Protein AF-A0A1W1HHY9-F1 (afdb_monomer)

Radius of gyration: 15.85 Å; Cα contacts (8 Å, |Δi|>4): 110; chains: 1; bounding box: 33×33×45 Å

pLDDT: mean 84.37, std 10.85, range [52.91, 95.06]

Secondary structure (DSSP, 8-state):
--HHHHHHHHHHHHHHHHHHHHT--HHHHHHHHHHHHHHHHHHHHHHHHHHHHHTT-HHHHHHHIIIIIHHHHHHHHHHHHHHHHHTTT--SHHHHHHHHHHHHHHHHHHHHHHHHHHHHTT-

Organism: NCBI:txid1246637

Solvent-accessible surface area (backbone atoms only — not comparable to full-atom values): 6493 Å² total; per-residue (Å²): 118,72,70,72,50,52,58,59,49,53,54,49,40,52,52,26,50,54,50,16,62,76,68,64,35,62,70,35,48,55,50,33,50,54,52,50,50,53,52,49,52,51,29,46,51,46,44,51,53,18,54,68,42,32,83,79,37,59,68,62,18,52,51,41,34,61,73,45,26,44,55,50,32,50,49,53,36,51,52,27,52,50,49,40,61,73,35,62,85,51,83,50,69,68,45,49,51,52,37,53,53,28,52,52,49,39,52,49,35,49,50,58,70,45,42,68,61,59,50,66,78,73,110

Mean predicted aligned error: 5.65 Å

Sequence (123 aa):
MLYSLALPLCLISIGLLVTGVIQEKHWRLYLLKLVWLILSIFAAYFAYEAWKGSIYSENWAMIGVIFIVWPISGFIFLSSALEIFLLRKKREYHARINKYLSLFFIIIVLLISFSPFLIEFIS

Structure (mmCIF, N/CA/C/O backbone):
data_AF-A0A1W1HHY9-F1
#
_entry.id   AF-A0A1W1HHY9-F1
#
loop_
_atom_site.group_PDB
_atom_site.id
_atom_site.type_symbol
_atom_site.label_atom_id
_atom_site.label_alt_id
_atom_site.label_comp_id
_atom_site.label_asym_id
_atom_site.label_entity_id
_atom_site.label_seq_id
_atom_site.pdbx_PDB_ins_code
_atom_site.Cartn_x
_atom_site.Cartn_y
_atom_site.Cartn_z
_atom_site.occupancy
_atom_site.B_iso_or_equiv
_atom_site.auth_seq_id
_atom_site.auth_comp_id
_atom_site.auth_asym_id
_atom_site.auth_atom_id
_atom_site.pdbx_PDB_model_num
ATOM 1 N N . MET A 1 1 ? 10.641 -13.887 -9.878 1.00 60.91 1 MET A N 1
ATOM 2 C CA . MET A 1 1 ? 10.383 -14.320 -8.482 1.00 60.91 1 MET A CA 1
ATOM 3 C C . MET A 1 1 ? 9.831 -13.217 -7.576 1.00 60.91 1 MET A C 1
ATOM 5 O O . MET A 1 1 ? 9.065 -13.534 -6.682 1.00 60.91 1 MET A O 1
ATOM 9 N N . LEU A 1 2 ? 10.150 -11.933 -7.773 1.00 65.50 2 LEU A N 1
ATOM 10 C CA . LEU A 1 2 ? 9.614 -10.871 -6.901 1.00 65.50 2 LEU A CA 1
ATOM 11 C C . LEU A 1 2 ? 8.096 -10.639 -7.078 1.00 65.50 2 LEU A C 1
ATOM 13 O O . LEU A 1 2 ? 7.387 -10.439 -6.099 1.00 65.50 2 LEU A O 1
ATOM 17 N N . TYR A 1 3 ? 7.564 -10.797 -8.295 1.00 66.88 3 TYR A N 1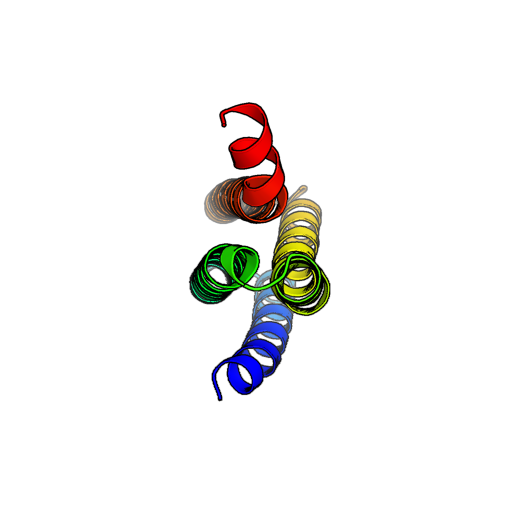
ATOM 18 C CA . TYR A 1 3 ? 6.120 -10.703 -8.573 1.00 66.88 3 TYR A CA 1
ATOM 19 C C . TYR A 1 3 ? 5.260 -11.715 -7.815 1.00 66.88 3 TYR A C 1
ATOM 21 O O . TYR A 1 3 ? 4.162 -11.385 -7.374 1.00 66.88 3 TYR A O 1
ATOM 29 N N . SER A 1 4 ? 5.765 -12.935 -7.610 1.00 78.88 4 SER A N 1
ATOM 30 C CA . SER A 1 4 ? 5.041 -13.964 -6.857 1.00 78.88 4 SER A CA 1
ATOM 31 C C . SER A 1 4 ? 4.907 -13.631 -5.370 1.00 78.88 4 SER A C 1
ATOM 33 O O . SER A 1 4 ? 4.090 -14.253 -4.703 1.00 78.88 4 SER A O 1
ATOM 35 N N . LEU A 1 5 ? 5.659 -12.649 -4.852 1.00 84.06 5 LEU A N 1
ATOM 36 C CA . LEU A 1 5 ? 5.507 -12.143 -3.484 1.00 84.06 5 LEU A CA 1
ATOM 37 C C . LEU A 1 5 ? 4.472 -11.013 -3.381 1.00 84.06 5 LEU A C 1
ATOM 39 O O . LEU A 1 5 ? 3.865 -10.849 -2.328 1.00 84.06 5 LEU A O 1
ATOM 43 N N . ALA A 1 6 ? 4.213 -10.263 -4.455 1.00 82.62 6 ALA A N 1
ATOM 44 C CA . ALA A 1 6 ? 3.258 -9.153 -4.419 1.00 82.62 6 ALA A CA 1
ATOM 45 C C . ALA A 1 6 ? 1.824 -9.637 -4.146 1.00 82.62 6 ALA A C 1
ATOM 47 O O . ALA A 1 6 ? 1.128 -9.077 -3.304 1.00 82.62 6 ALA A O 1
ATOM 48 N N . LEU A 1 7 ? 1.401 -10.725 -4.796 1.00 85.69 7 LEU A N 1
ATOM 49 C CA . LEU A 1 7 ? 0.061 -11.294 -4.631 1.00 85.69 7 LEU A CA 1
ATOM 50 C C . LEU A 1 7 ? -0.233 -11.768 -3.191 1.00 85.69 7 LEU A C 1
ATOM 52 O O . LEU A 1 7 ? -1.240 -11.328 -2.630 1.00 85.69 7 LEU A O 1
ATOM 56 N N . PRO A 1 8 ? 0.608 -12.598 -2.539 1.00 89.75 8 PRO A N 1
ATOM 57 C CA . PRO A 1 8 ? 0.375 -12.982 -1.149 1.00 89.75 8 PRO A CA 1
ATOM 58 C C . PRO A 1 8 ? 0.436 -11.782 -0.199 1.00 89.75 8 PRO A C 1
ATOM 60 O O . PRO A 1 8 ? -0.350 -11.734 0.744 1.00 89.75 8 PRO A O 1
ATOM 63 N N . LEU A 1 9 ? 1.287 -10.781 -0.457 1.00 90.00 9 LEU A N 1
ATOM 64 C CA . LEU A 1 9 ? 1.299 -9.545 0.333 1.00 90.00 9 LEU A CA 1
ATOM 65 C C . LEU A 1 9 ? -0.018 -8.768 0.197 1.00 90.00 9 LEU A C 1
ATOM 67 O O . LEU A 1 9 ? -0.565 -8.343 1.212 1.00 90.00 9 LEU A O 1
ATOM 71 N N . CYS A 1 10 ? -0.585 -8.655 -1.008 1.00 88.94 10 CYS A N 1
ATOM 72 C CA . CYS A 1 10 ? -1.906 -8.052 -1.209 1.00 88.94 10 CYS A CA 1
ATOM 73 C C . CYS A 1 10 ? -3.005 -8.815 -0.449 1.00 88.94 10 CYS A C 1
ATOM 75 O O . CYS A 1 10 ? -3.840 -8.200 0.215 1.00 88.94 10 CYS A O 1
ATOM 77 N N . LEU A 1 11 ? -2.989 -10.152 -0.478 1.00 91.62 11 LEU A N 1
ATOM 78 C CA . LEU A 1 11 ? -3.949 -10.969 0.274 1.00 91.62 11 LEU A CA 1
ATOM 79 C C . LEU A 1 11 ? -3.809 -10.771 1.792 1.00 91.62 11 LEU A C 1
ATOM 81 O O . LEU A 1 11 ? -4.811 -10.590 2.489 1.00 91.62 11 LEU A O 1
ATOM 85 N N . ILE A 1 12 ? -2.574 -10.736 2.303 1.00 93.50 12 ILE A N 1
ATOM 86 C CA . ILE A 1 12 ? -2.288 -10.444 3.714 1.00 93.50 12 ILE A CA 1
ATOM 87 C C . ILE A 1 12 ? -2.785 -9.041 4.079 1.00 93.50 12 ILE A C 1
ATOM 89 O O . ILE A 1 12 ? -3.412 -8.878 5.125 1.00 93.50 12 ILE A O 1
ATOM 93 N N . SER A 1 13 ? -2.577 -8.038 3.219 1.00 91.31 13 SER A N 1
ATOM 94 C CA . SER A 1 13 ? -3.084 -6.679 3.434 1.00 91.31 13 SER A CA 1
ATOM 95 C C . SER A 1 13 ? -4.603 -6.643 3.592 1.00 91.31 13 SER A C 1
ATOM 97 O O . SER A 1 13 ? -5.101 -5.994 4.510 1.00 91.31 13 SER A O 1
ATOM 99 N N . ILE A 1 14 ? -5.350 -7.367 2.751 1.00 91.81 14 ILE A N 1
ATOM 100 C CA . ILE A 1 14 ? -6.815 -7.450 2.873 1.00 91.81 14 ILE A CA 1
ATOM 101 C C . ILE A 1 14 ? -7.193 -8.068 4.222 1.00 91.81 14 ILE A C 1
ATOM 103 O O . ILE A 1 14 ? -8.012 -7.509 4.951 1.00 91.81 14 ILE A O 1
ATOM 107 N N . GLY A 1 15 ? -6.562 -9.187 4.592 1.00 89.62 15 GLY A N 1
ATOM 108 C CA . GLY A 1 15 ? -6.813 -9.851 5.871 1.00 89.62 15 GLY A CA 1
ATOM 109 C C . GLY A 1 15 ? -6.519 -8.950 7.075 1.00 89.62 15 GLY A C 1
ATOM 110 O O . GLY A 1 15 ? -7.322 -8.870 8.007 1.00 89.62 15 GLY A O 1
ATOM 111 N N . LEU A 1 16 ? -5.401 -8.222 7.055 1.00 92.00 16 LEU A N 1
ATOM 112 C CA . LEU A 1 16 ? -5.028 -7.284 8.116 1.00 92.00 16 LEU A CA 1
ATOM 113 C C . LEU A 1 16 ? -5.979 -6.087 8.195 1.00 92.00 16 LEU A C 1
ATOM 115 O O . LEU A 1 16 ? -6.334 -5.684 9.300 1.00 92.00 16 LEU A O 1
ATOM 119 N N . LEU A 1 17 ? -6.437 -5.559 7.057 1.00 90.56 17 LEU A N 1
ATOM 120 C CA . LEU A 1 17 ? -7.410 -4.467 7.013 1.00 90.56 17 LEU A CA 1
ATOM 121 C C . LEU A 1 17 ? -8.757 -4.908 7.594 1.00 90.56 17 LEU A C 1
ATOM 123 O O . LEU A 1 17 ? -9.259 -4.299 8.538 1.00 90.56 17 LEU A O 1
ATOM 127 N N . VAL A 1 18 ? -9.316 -6.005 7.077 1.00 89.94 18 VAL A N 1
ATOM 128 C CA . VAL A 1 18 ? -10.612 -6.544 7.513 1.00 89.94 18 VAL A CA 1
ATOM 129 C C . VAL A 1 18 ? -10.567 -6.882 8.998 1.00 89.94 18 VAL A C 1
ATOM 131 O O . VAL A 1 18 ? -11.396 -6.419 9.781 1.00 89.94 18 VAL A O 1
ATOM 134 N N . THR A 1 19 ? -9.567 -7.651 9.424 1.00 89.94 19 THR A N 1
ATOM 135 C CA . THR A 1 19 ? -9.489 -8.098 10.816 1.00 89.94 19 THR A CA 1
ATOM 136 C C . THR A 1 19 ? -9.021 -7.004 11.777 1.00 89.94 19 THR A C 1
ATOM 138 O O . THR A 1 19 ? -9.360 -7.069 12.957 1.00 89.94 19 THR A O 1
ATOM 141 N N . GLY A 1 20 ? -8.263 -6.010 11.310 1.00 85.69 20 GLY A N 1
ATOM 142 C CA . GLY A 1 20 ? -7.858 -4.842 12.090 1.00 85.69 20 GLY A CA 1
ATOM 143 C C . GLY A 1 20 ? -9.023 -3.892 12.351 1.00 85.69 20 GLY A C 1
ATOM 144 O O . GLY A 1 20 ? -9.167 -3.403 13.469 1.00 85.69 20 GLY A O 1
ATOM 145 N N . VAL A 1 21 ? -9.900 -3.692 11.361 1.00 84.31 21 VAL A N 1
ATOM 146 C CA . VAL A 1 21 ? -11.085 -2.841 11.520 1.00 84.31 21 VAL A CA 1
ATOM 147 C C . VAL A 1 21 ? -12.207 -3.548 12.285 1.00 84.31 21 VAL A C 1
ATOM 149 O O . VAL A 1 21 ? -12.738 -2.954 13.224 1.00 84.31 21 VAL A O 1
ATOM 152 N N . ILE A 1 22 ? -12.561 -4.788 11.914 1.00 84.69 22 ILE A N 1
ATOM 153 C CA . ILE A 1 22 ? -13.697 -5.521 12.508 1.00 84.69 22 ILE A CA 1
ATOM 154 C C . ILE A 1 22 ? -13.422 -5.892 13.967 1.00 84.69 22 ILE A C 1
ATOM 156 O O . ILE A 1 22 ? -14.291 -5.721 14.811 1.00 84.69 22 ILE A O 1
ATOM 160 N N . GLN A 1 23 ? -12.221 -6.397 14.275 1.00 85.44 23 GLN A N 1
ATOM 161 C CA . GLN A 1 23 ? -11.863 -6.793 15.647 1.00 85.44 23 GLN A CA 1
ATOM 162 C C . GLN A 1 23 ? -11.231 -5.648 16.450 1.00 85.44 23 GLN A C 1
ATOM 164 O O . GLN A 1 23 ? -10.728 -5.892 17.541 1.00 85.44 23 GLN A O 1
ATOM 169 N N . GLU A 1 24 ? -11.177 -4.437 15.884 1.00 82.56 24 GLU A N 1
ATOM 170 C CA . GLU A 1 24 ? -10.599 -3.232 16.504 1.00 82.56 24 GLU A CA 1
ATOM 171 C C . GLU A 1 24 ? -9.152 -3.409 17.006 1.00 82.56 24 GLU A C 1
ATOM 173 O O . GLU A 1 24 ? -8.681 -2.743 17.927 1.00 82.56 24 GLU A O 1
ATOM 178 N N . LYS A 1 25 ? -8.404 -4.317 16.372 1.00 87.25 25 LYS A N 1
ATOM 179 C CA . LYS A 1 25 ? -7.019 -4.632 16.730 1.00 87.25 25 LYS A CA 1
ATOM 180 C C . LYS A 1 25 ? -6.061 -3.683 16.022 1.00 87.25 25 LYS A C 1
ATOM 182 O O . LYS A 1 25 ? -5.510 -4.014 14.973 1.00 87.25 25 LYS A O 1
ATOM 187 N N . HIS A 1 26 ? -5.812 -2.528 16.637 1.00 85.88 26 HIS A N 1
ATOM 188 C CA . HIS A 1 26 ? -4.958 -1.462 16.088 1.00 85.88 26 HIS A CA 1
ATOM 189 C C . HIS A 1 26 ? -3.546 -1.921 15.687 1.00 85.88 26 HIS A C 1
ATOM 191 O O . HIS A 1 26 ? -3.021 -1.452 14.682 1.00 85.88 26 HIS A O 1
ATOM 197 N N . TRP A 1 27 ? -2.949 -2.889 16.394 1.00 89.38 27 TRP A N 1
ATOM 198 C CA . TRP A 1 27 ? -1.641 -3.463 16.029 1.00 89.38 27 TRP A CA 1
ATOM 199 C C . TRP A 1 27 ? -1.619 -4.092 14.627 1.00 89.38 27 TRP A C 1
ATOM 201 O O . TRP A 1 27 ? -0.600 -4.034 13.943 1.00 89.38 27 TRP A O 1
ATOM 211 N N . ARG A 1 28 ? -2.752 -4.630 14.152 1.00 91.31 28 ARG A N 1
ATOM 212 C CA . ARG A 1 28 ? -2.869 -5.188 12.795 1.00 91.31 28 ARG A CA 1
ATOM 213 C C . ARG A 1 28 ? -2.877 -4.106 11.726 1.00 91.31 28 ARG A C 1
ATOM 215 O O . ARG A 1 28 ? -2.342 -4.331 10.647 1.00 91.31 28 ARG A O 1
ATOM 222 N N . LEU A 1 29 ? -3.425 -2.932 12.038 1.00 90.75 29 LEU A N 1
ATOM 223 C CA . LEU A 1 29 ? -3.380 -1.774 11.145 1.00 90.75 29 LEU A CA 1
ATOM 224 C C . LEU A 1 29 ? -1.954 -1.224 11.027 1.00 90.75 29 LEU A C 1
ATOM 226 O O . LEU A 1 29 ? -1.552 -0.814 9.945 1.00 90.75 29 LEU A O 1
ATOM 230 N N . TYR A 1 30 ? -1.147 -1.298 12.090 1.00 92.56 30 TYR A N 1
ATOM 231 C CA . TYR A 1 30 ? 0.279 -0.968 12.004 1.00 92.56 30 TYR A CA 1
ATOM 232 C C . TYR A 1 30 ? 1.065 -1.993 11.171 1.00 92.56 30 TYR A C 1
ATOM 234 O O . TYR A 1 30 ? 1.866 -1.602 10.324 1.00 92.56 30 TYR A O 1
ATOM 242 N N . LEU A 1 31 ? 0.791 -3.295 11.328 1.00 93.81 31 LEU A N 1
ATOM 243 C CA . LEU A 1 31 ? 1.370 -4.321 10.448 1.00 93.81 31 LEU A CA 1
ATOM 244 C C . LEU A 1 31 ? 0.957 -4.131 8.987 1.00 93.81 31 LEU A C 1
ATOM 246 O O . LEU A 1 31 ? 1.780 -4.306 8.093 1.00 93.81 31 LEU A O 1
ATOM 250 N N . LEU A 1 32 ? -0.288 -3.720 8.736 1.00 93.69 32 LEU A N 1
ATOM 251 C CA . LEU A 1 32 ? -0.760 -3.383 7.396 1.00 93.69 32 LEU A CA 1
ATOM 252 C C . LEU A 1 32 ? 0.106 -2.286 6.761 1.00 93.69 32 LEU A C 1
ATOM 254 O O . LEU A 1 32 ? 0.458 -2.406 5.590 1.00 93.69 32 LEU A O 1
ATOM 258 N N . LYS A 1 33 ? 0.530 -1.275 7.535 1.00 95.06 33 LYS A N 1
ATOM 259 C CA . LYS A 1 33 ? 1.447 -0.230 7.044 1.00 95.06 33 LYS A CA 1
ATOM 260 C C . LYS A 1 33 ? 2.819 -0.776 6.674 1.00 95.06 33 LYS A C 1
ATOM 262 O O . LYS A 1 33 ? 3.390 -0.323 5.690 1.00 95.06 33 LYS A O 1
ATOM 267 N N . LEU A 1 34 ? 3.339 -1.756 7.413 1.00 94.81 34 LEU A N 1
ATOM 268 C CA . LEU A 1 34 ? 4.597 -2.416 7.046 1.00 94.81 34 LEU A CA 1
ATOM 269 C C . LEU A 1 34 ? 4.459 -3.173 5.723 1.00 94.81 34 LEU A C 1
ATOM 271 O O . LEU A 1 34 ? 5.339 -3.082 4.871 1.00 94.81 34 LEU A O 1
ATOM 275 N N . VAL A 1 35 ? 3.334 -3.861 5.511 1.00 94.19 35 VAL A N 1
ATOM 276 C CA . VAL A 1 35 ? 3.064 -4.536 4.233 1.00 94.19 35 VAL A CA 1
ATOM 27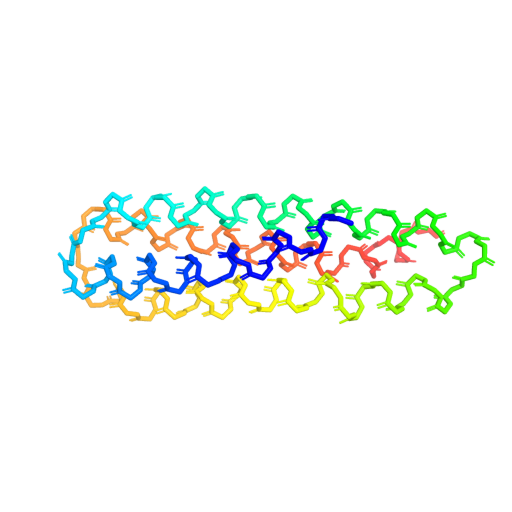7 C C . VAL A 1 35 ? 2.954 -3.520 3.091 1.00 94.19 35 VAL A C 1
ATOM 279 O O . VAL A 1 35 ? 3.559 -3.715 2.039 1.00 94.19 35 VAL A O 1
ATOM 282 N N . TRP A 1 36 ? 2.253 -2.402 3.296 1.00 94.50 36 TRP A N 1
ATOM 283 C CA . TRP A 1 36 ? 2.166 -1.328 2.300 1.00 94.50 36 TRP A CA 1
ATOM 284 C C . TRP A 1 36 ? 3.501 -0.649 2.022 1.00 94.50 36 TRP A C 1
ATOM 286 O O . TRP A 1 36 ? 3.743 -0.261 0.882 1.00 94.50 36 TRP A O 1
ATOM 296 N N . LEU A 1 37 ? 4.380 -0.532 3.019 1.00 94.12 37 LEU A N 1
ATOM 297 C CA . LEU A 1 37 ? 5.737 -0.028 2.825 1.00 94.12 37 LEU A CA 1
ATOM 298 C C . LEU A 1 37 ? 6.518 -0.945 1.886 1.00 94.12 37 LEU A C 1
ATOM 300 O O . LEU A 1 37 ? 7.091 -0.468 0.912 1.00 94.12 37 LEU A O 1
ATOM 304 N N . ILE A 1 38 ? 6.481 -2.256 2.135 1.00 93.25 38 ILE A N 1
ATOM 305 C CA . ILE A 1 38 ? 7.138 -3.249 1.278 1.00 93.25 38 ILE A CA 1
ATOM 306 C C . ILE A 1 38 ? 6.581 -3.168 -0.148 1.00 93.25 38 ILE A C 1
ATOM 308 O O . ILE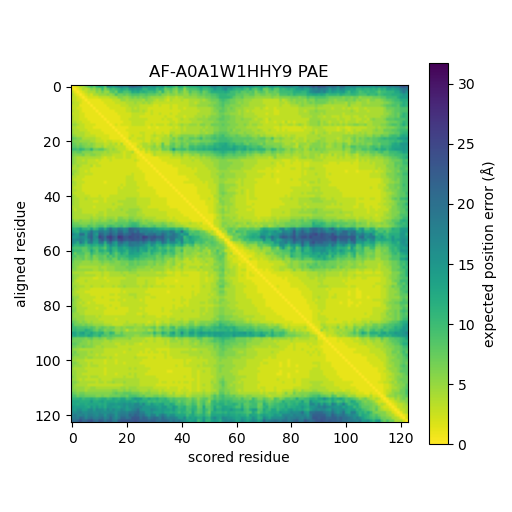 A 1 38 ? 7.350 -3.068 -1.100 1.00 93.25 38 ILE A O 1
ATOM 312 N N . LEU A 1 39 ? 5.254 -3.143 -0.307 1.00 90.94 39 LEU A N 1
ATOM 313 C CA . LEU A 1 39 ? 4.612 -3.019 -1.619 1.00 90.94 39 LEU A CA 1
ATOM 314 C C . LEU A 1 39 ? 4.956 -1.694 -2.325 1.00 90.94 39 LEU A C 1
ATOM 316 O O . LEU A 1 39 ? 5.194 -1.698 -3.528 1.00 90.94 39 LEU A O 1
ATOM 320 N N . SER A 1 40 ? 5.045 -0.581 -1.592 1.00 91.00 40 SER A N 1
ATOM 321 C CA . SER A 1 40 ? 5.472 0.717 -2.138 1.00 91.00 40 SER A CA 1
ATOM 322 C C . SER A 1 40 ? 6.924 0.680 -2.617 1.00 91.00 40 SER A C 1
ATOM 324 O O . SER A 1 40 ? 7.223 1.195 -3.690 1.00 91.00 40 SER A O 1
ATOM 326 N N . ILE A 1 41 ? 7.822 0.032 -1.866 1.00 92.00 41 ILE A N 1
ATOM 327 C CA . ILE A 1 41 ? 9.222 -0.165 -2.276 1.00 92.00 41 ILE A CA 1
ATOM 328 C C . ILE A 1 41 ? 9.286 -1.022 -3.544 1.00 92.00 41 ILE A C 1
ATOM 330 O O . ILE A 1 41 ? 10.021 -0.685 -4.467 1.00 92.00 41 ILE A O 1
ATOM 334 N N . PHE A 1 42 ? 8.479 -2.085 -3.631 1.00 88.62 42 PHE A N 1
ATOM 335 C CA . PHE A 1 42 ? 8.360 -2.883 -4.853 1.00 88.62 42 PHE A CA 1
ATOM 336 C C . PHE A 1 42 ? 7.877 -2.048 -6.039 1.00 88.62 42 PHE A C 1
ATOM 338 O O . PHE A 1 42 ? 8.481 -2.108 -7.107 1.00 88.62 42 PHE A O 1
ATOM 345 N N . ALA A 1 43 ? 6.823 -1.252 -5.855 1.00 88.12 43 ALA A N 1
ATOM 346 C CA . ALA A 1 43 ? 6.293 -0.383 -6.900 1.00 88.12 43 ALA A CA 1
ATOM 347 C C . ALA A 1 43 ? 7.339 0.640 -7.372 1.00 88.12 43 ALA A C 1
ATOM 349 O O . ALA A 1 43 ? 7.528 0.802 -8.574 1.00 88.12 43 ALA A O 1
ATOM 350 N N . ALA A 1 44 ? 8.068 1.271 -6.447 1.00 88.06 44 ALA A N 1
ATOM 351 C CA . ALA A 1 44 ? 9.147 2.202 -6.770 1.00 88.06 44 ALA A CA 1
ATOM 352 C C . ALA A 1 44 ? 10.314 1.517 -7.500 1.00 88.06 44 ALA A C 1
ATOM 354 O O . ALA A 1 44 ? 10.816 2.051 -8.486 1.00 88.06 44 ALA A O 1
ATOM 355 N N . TYR A 1 45 ? 10.717 0.322 -7.060 1.00 87.19 45 TYR A N 1
ATOM 356 C CA . TYR A 1 45 ? 11.762 -0.460 -7.719 1.00 87.19 45 TYR A CA 1
ATOM 357 C C . TYR A 1 45 ? 11.376 -0.815 -9.160 1.00 87.19 45 TYR A C 1
ATOM 359 O O . TYR A 1 45 ? 12.166 -0.607 -10.078 1.00 87.19 45 TYR A O 1
ATOM 367 N N . PHE A 1 46 ? 10.146 -1.285 -9.385 1.00 83.56 46 PHE A N 1
ATOM 368 C CA . PHE A 1 46 ? 9.679 -1.604 -10.734 1.00 83.56 46 PHE A CA 1
ATOM 369 C C . PHE A 1 46 ? 9.477 -0.367 -11.606 1.00 83.56 46 PHE A C 1
ATOM 371 O O . PHE A 1 46 ? 9.757 -0.437 -12.798 1.00 83.56 46 PHE A O 1
ATOM 378 N N . ALA A 1 47 ? 9.053 0.764 -11.035 1.00 84.75 47 ALA A N 1
ATOM 379 C CA . ALA A 1 47 ? 9.009 2.034 -11.756 1.00 84.75 47 ALA A CA 1
ATOM 380 C C . ALA A 1 47 ? 10.416 2.465 -12.208 1.00 84.75 47 ALA A C 1
ATOM 382 O O . ALA A 1 47 ? 10.603 2.851 -13.359 1.00 84.75 47 ALA A O 1
ATOM 383 N N . TYR A 1 48 ? 11.417 2.326 -11.334 1.00 84.19 48 TYR A N 1
ATOM 384 C CA . TYR A 1 48 ? 12.812 2.613 -11.661 1.00 84.19 48 TYR A CA 1
ATOM 385 C C . TYR A 1 48 ? 13.376 1.675 -12.741 1.00 84.19 48 TYR A C 1
ATOM 387 O O . TYR A 1 48 ? 13.983 2.146 -13.699 1.00 84.19 48 TYR A O 1
ATOM 395 N N . GLU A 1 49 ? 13.160 0.361 -12.627 1.00 80.75 49 GLU A N 1
ATOM 396 C CA . GLU A 1 49 ? 13.601 -0.616 -13.638 1.00 80.75 49 GLU A CA 1
ATOM 397 C C . GLU A 1 49 ? 12.907 -0.392 -14.987 1.00 80.75 49 GLU A C 1
ATOM 399 O O . GLU A 1 49 ? 13.561 -0.428 -16.030 1.00 80.75 49 GLU A O 1
ATOM 404 N N . ALA A 1 50 ? 11.601 -0.101 -14.978 1.00 76.75 50 ALA A N 1
ATOM 405 C CA . ALA A 1 50 ? 10.859 0.247 -16.185 1.00 76.75 50 ALA A CA 1
ATOM 406 C C . ALA A 1 50 ? 11.467 1.483 -16.862 1.00 76.75 50 ALA A C 1
ATOM 408 O O . ALA A 1 50 ? 11.676 1.473 -18.072 1.00 76.75 50 ALA A O 1
ATOM 409 N N . TRP A 1 51 ? 11.831 2.505 -16.085 1.00 76.25 51 TRP A N 1
ATOM 410 C CA . TRP A 1 51 ? 12.481 3.703 -16.611 1.00 76.25 51 TRP A CA 1
ATOM 411 C C . TRP A 1 51 ? 13.892 3.437 -17.135 1.00 76.25 51 TRP A C 1
ATOM 413 O O . TRP A 1 51 ? 14.250 3.866 -18.222 1.00 76.25 51 TRP A O 1
ATOM 423 N N . LYS A 1 52 ? 14.708 2.661 -16.421 1.00 75.50 52 LYS A N 1
ATOM 424 C CA . LYS A 1 52 ? 16.033 2.267 -16.918 1.00 75.50 52 LYS A CA 1
ATOM 425 C C . LYS A 1 52 ? 15.938 1.494 -18.243 1.00 75.50 52 LYS A C 1
ATOM 427 O O . LYS A 1 52 ? 16.816 1.617 -19.095 1.00 75.50 52 LYS A O 1
ATOM 432 N N . GLY A 1 53 ? 14.866 0.719 -18.419 1.00 63.81 53 GLY A N 1
ATOM 433 C CA . GLY A 1 53 ? 14.541 0.012 -19.655 1.00 63.81 53 GLY A CA 1
ATOM 434 C C . GLY A 1 53 ? 13.984 0.894 -20.781 1.00 63.81 53 GLY A C 1
ATOM 435 O O . GLY A 1 53 ? 14.078 0.487 -21.941 1.00 63.81 53 GLY A O 1
ATOM 436 N N . SER A 1 54 ? 13.460 2.095 -20.489 1.00 61.03 54 SER A N 1
ATOM 437 C CA . SER A 1 54 ? 12.896 3.002 -21.508 1.00 61.03 54 SER A CA 1
ATOM 438 C C . SER A 1 54 ? 13.949 3.485 -22.506 1.00 61.03 54 SER A C 1
ATOM 440 O O . SER A 1 54 ? 13.634 3.677 -23.676 1.00 61.03 54 SER A O 1
ATOM 442 N N . ILE A 1 55 ? 15.215 3.542 -22.077 1.00 59.81 55 ILE A N 1
ATOM 443 C CA . ILE A 1 55 ? 16.385 3.840 -22.917 1.00 59.81 55 ILE A CA 1
ATOM 444 C C . ILE A 1 55 ? 16.509 2.845 -24.089 1.00 59.81 55 ILE A C 1
ATOM 446 O O . ILE A 1 55 ? 17.038 3.193 -25.141 1.00 59.81 55 ILE A O 1
ATOM 450 N N . TYR A 1 56 ? 16.014 1.611 -23.925 1.00 56.47 56 TYR A N 1
ATOM 451 C CA . TYR A 1 56 ? 16.081 0.556 -24.941 1.00 56.47 56 TYR A CA 1
ATOM 452 C C . TYR A 1 56 ? 14.771 0.389 -25.728 1.00 56.47 56 TYR A C 1
ATOM 454 O O . TYR A 1 56 ? 14.818 0.045 -26.908 1.00 56.47 56 TYR A O 1
ATOM 462 N N . SER A 1 57 ? 13.604 0.618 -25.107 1.00 65.38 57 SER A N 1
ATOM 463 C CA . SER A 1 57 ? 12.327 0.814 -25.813 1.00 65.38 57 SER A CA 1
ATOM 464 C C . SER A 1 57 ? 11.258 1.410 -24.883 1.00 65.38 57 SER A C 1
ATOM 466 O O . SER A 1 57 ? 10.977 0.840 -23.822 1.00 65.38 57 SER A O 1
ATOM 468 N N . GLU A 1 58 ? 10.558 2.446 -25.336 1.00 65.25 58 GLU A N 1
ATOM 469 C CA . GLU A 1 58 ? 9.438 3.072 -24.614 1.00 65.25 58 GLU A CA 1
ATOM 470 C C . GLU A 1 58 ? 8.284 2.096 -24.310 1.00 65.25 58 GLU A C 1
ATOM 472 O O . GLU A 1 58 ? 7.703 2.123 -23.224 1.00 65.25 58 GLU A O 1
ATOM 477 N N . ASN A 1 59 ? 7.997 1.156 -25.218 1.00 71.69 59 ASN A N 1
ATOM 478 C CA . ASN A 1 59 ? 6.880 0.216 -25.064 1.00 71.69 59 ASN A CA 1
ATOM 479 C C . ASN A 1 59 ? 7.052 -0.725 -23.860 1.00 71.69 59 ASN A C 1
ATOM 481 O O . ASN A 1 59 ? 6.099 -0.968 -23.119 1.00 71.69 59 ASN A O 1
ATOM 485 N N . TRP A 1 60 ? 8.264 -1.238 -23.629 1.00 66.06 60 TRP A N 1
ATOM 486 C CA . TRP A 1 60 ? 8.551 -2.117 -22.488 1.00 66.06 60 TRP A CA 1
ATOM 487 C C . TRP A 1 60 ? 8.443 -1.389 -21.143 1.00 66.06 60 TRP A C 1
ATOM 489 O O . TRP A 1 60 ? 7.916 -1.954 -20.182 1.00 66.06 60 TRP A O 1
ATOM 499 N N . ALA A 1 61 ? 8.874 -0.126 -21.087 1.00 68.38 61 ALA A N 1
ATOM 500 C CA . ALA A 1 61 ? 8.734 0.713 -19.901 1.00 68.38 61 ALA A CA 1
ATOM 501 C C . ALA A 1 61 ? 7.257 0.973 -19.570 1.00 68.38 61 ALA A C 1
ATOM 503 O O . ALA A 1 61 ? 6.824 0.791 -18.430 1.00 68.38 61 ALA A O 1
ATOM 504 N N . MET A 1 62 ? 6.459 1.308 -20.588 1.00 71.62 62 MET A N 1
ATOM 505 C CA . MET A 1 62 ? 5.028 1.564 -20.435 1.00 71.62 62 MET A CA 1
ATOM 506 C C . MET A 1 62 ? 4.270 0.321 -19.940 1.00 71.62 62 MET A C 1
ATOM 508 O O . MET A 1 62 ? 3.455 0.411 -19.021 1.00 71.62 62 MET A O 1
ATOM 512 N N . ILE A 1 63 ? 4.585 -0.862 -20.482 1.00 76.38 63 ILE A N 1
ATOM 513 C CA . ILE A 1 63 ? 3.999 -2.141 -20.048 1.00 76.38 63 ILE A CA 1
ATOM 514 C C . ILE A 1 63 ? 4.348 -2.426 -18.580 1.00 76.38 63 ILE A C 1
ATOM 516 O O . ILE A 1 63 ? 3.468 -2.779 -17.793 1.00 76.38 63 ILE A O 1
ATOM 520 N N . GLY A 1 64 ? 5.609 -2.231 -18.182 1.00 74.69 64 GLY A N 1
ATOM 521 C CA . GLY A 1 64 ? 6.040 -2.423 -16.797 1.00 74.69 64 GLY A CA 1
ATOM 522 C C . GLY A 1 64 ? 5.260 -1.549 -15.811 1.00 74.69 64 GLY A C 1
ATOM 523 O O . GLY A 1 64 ? 4.777 -2.031 -14.789 1.00 74.69 64 GLY A O 1
ATOM 524 N N . VAL A 1 65 ? 5.061 -0.272 -16.135 1.00 80.81 65 VAL A N 1
ATOM 525 C CA . VAL A 1 65 ? 4.319 0.655 -15.269 1.00 80.81 65 VAL A CA 1
ATOM 526 C C . VAL A 1 65 ? 2.831 0.288 -15.191 1.00 80.81 65 VAL A C 1
ATOM 528 O O . VAL A 1 65 ? 2.283 0.184 -14.090 1.00 80.81 65 VAL A O 1
ATOM 531 N N . ILE A 1 66 ? 2.187 0.026 -16.332 1.00 83.50 66 ILE A N 1
ATOM 532 C CA . ILE A 1 66 ? 0.739 -0.229 -16.405 1.00 83.50 66 ILE A CA 1
ATOM 533 C C . ILE A 1 66 ? 0.349 -1.549 -15.737 1.00 83.50 66 ILE A C 1
ATOM 535 O O . ILE A 1 66 ? -0.665 -1.604 -15.047 1.00 83.50 66 ILE A O 1
ATOM 539 N N . PHE A 1 67 ? 1.118 -2.621 -15.931 1.00 83.62 67 PHE A N 1
ATOM 540 C CA . PHE A 1 67 ? 0.712 -3.954 -15.467 1.00 83.62 67 PHE A CA 1
ATOM 541 C C . PHE A 1 67 ? 1.203 -4.304 -14.063 1.00 83.62 67 PHE A C 1
ATOM 543 O O . PHE A 1 67 ? 0.773 -5.312 -13.503 1.00 83.62 67 PHE A O 1
ATOM 55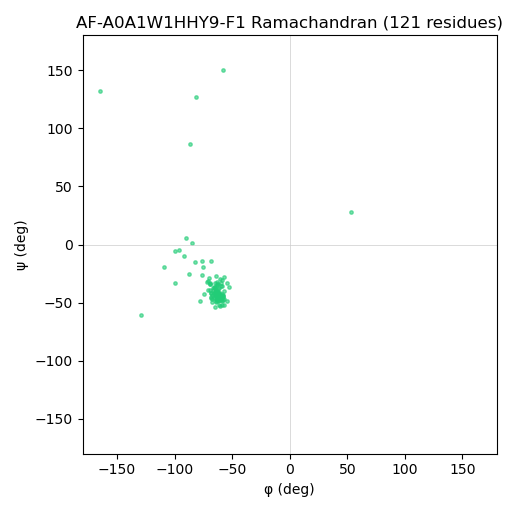0 N N . ILE A 1 68 ? 2.095 -3.500 -13.479 1.00 83.38 68 ILE A N 1
ATOM 551 C CA . ILE A 1 68 ? 2.713 -3.814 -12.184 1.00 83.38 68 ILE A CA 1
ATOM 552 C C . ILE A 1 68 ? 2.595 -2.644 -11.222 1.00 83.38 68 ILE A C 1
ATOM 554 O O . ILE A 1 68 ? 1.982 -2.784 -10.163 1.00 83.38 68 ILE A O 1
ATOM 558 N N . VAL A 1 69 ? 3.176 -1.497 -11.578 1.00 87.50 69 VAL A N 1
ATOM 559 C CA . VAL A 1 69 ? 3.256 -0.342 -10.675 1.00 87.50 69 VAL A CA 1
ATOM 560 C C . VAL A 1 69 ? 1.852 0.168 -10.378 1.00 87.50 69 VAL A C 1
ATOM 562 O O . VAL A 1 69 ? 1.481 0.306 -9.216 1.00 87.50 69 VAL A O 1
ATOM 565 N N . TRP A 1 70 ? 1.037 0.370 -11.412 1.00 88.69 70 TRP A N 1
ATOM 566 C CA . TRP A 1 70 ? -0.328 0.870 -11.264 1.00 88.69 70 TRP A CA 1
ATOM 567 C C . TRP A 1 70 ? -1.259 -0.071 -10.486 1.00 88.69 70 TRP A C 1
ATOM 569 O O . TRP A 1 70 ? -1.947 0.423 -9.597 1.00 88.69 70 TRP A O 1
ATOM 579 N N . PRO A 1 71 ? -1.285 -1.398 -10.715 1.00 90.44 71 PRO A N 1
ATOM 580 C CA . PRO A 1 71 ? -2.078 -2.311 -9.898 1.00 90.44 71 PRO A CA 1
ATOM 581 C C . PRO A 1 71 ? -1.685 -2.303 -8.420 1.00 90.44 71 PRO A C 1
ATOM 583 O O . PRO A 1 71 ? -2.565 -2.285 -7.560 1.00 90.44 71 PRO A O 1
ATOM 586 N N . ILE A 1 72 ? -0.383 -2.268 -8.108 1.00 90.12 72 ILE A N 1
ATOM 587 C CA . ILE A 1 72 ? 0.093 -2.207 -6.718 1.00 90.12 72 ILE A CA 1
ATOM 588 C C . ILE A 1 72 ? -0.287 -0.862 -6.086 1.00 90.12 72 ILE A C 1
ATOM 590 O O . ILE A 1 72 ? -0.882 -0.830 -5.006 1.00 90.12 72 ILE A O 1
ATOM 594 N N . SER A 1 73 ? -0.003 0.246 -6.771 1.00 91.44 73 SER A N 1
ATOM 595 C CA . SER A 1 73 ? -0.354 1.595 -6.319 1.00 91.44 73 SER A CA 1
ATOM 596 C C . SER A 1 73 ? -1.860 1.766 -6.139 1.00 91.44 73 SER A C 1
ATOM 598 O O . SER A 1 73 ? -2.305 2.281 -5.116 1.00 91.44 73 SER A O 1
ATOM 600 N N . GLY A 1 74 ? -2.658 1.282 -7.091 1.00 92.00 74 GLY A N 1
ATOM 601 C CA . GLY A 1 74 ? -4.117 1.305 -7.049 1.00 92.00 74 GLY A CA 1
ATOM 602 C C . GLY A 1 74 ? -4.672 0.476 -5.894 1.00 92.00 74 GLY A C 1
ATOM 603 O O . GLY A 1 74 ? -5.584 0.920 -5.200 1.00 92.00 74 GLY A O 1
ATOM 604 N N . PHE A 1 75 ? -4.079 -0.687 -5.615 1.00 93.50 75 PHE A N 1
ATOM 605 C CA . PHE A 1 75 ? -4.439 -1.504 -4.459 1.00 93.50 75 PHE A CA 1
ATOM 606 C C . PHE A 1 75 ? -4.156 -0.787 -3.129 1.00 93.50 75 PHE A C 1
ATOM 608 O O . PHE A 1 75 ? -5.027 -0.726 -2.254 1.00 93.50 75 PHE A O 1
ATOM 615 N N . ILE A 1 76 ? -2.965 -0.205 -2.965 1.00 93.81 76 ILE A N 1
ATOM 616 C CA . ILE A 1 76 ? -2.612 0.566 -1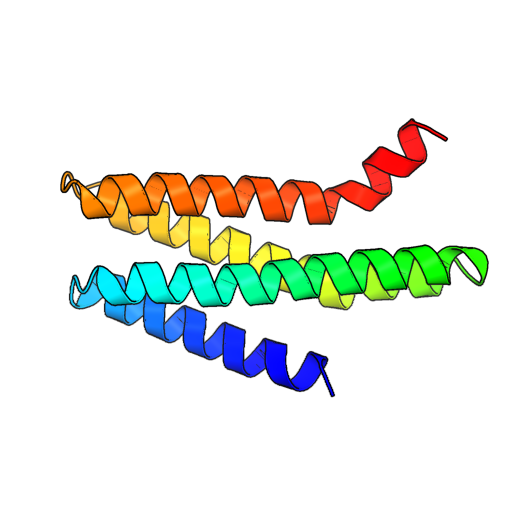.762 1.00 93.81 76 ILE A CA 1
ATOM 617 C C . ILE A 1 76 ? -3.522 1.791 -1.629 1.00 93.81 76 ILE A C 1
ATOM 619 O O . ILE A 1 76 ? -4.012 2.073 -0.536 1.00 93.81 76 ILE A O 1
ATOM 623 N N . PHE A 1 77 ? -3.803 2.488 -2.731 1.00 94.81 77 PHE A N 1
ATOM 624 C CA . PHE A 1 77 ? -4.694 3.645 -2.757 1.00 94.81 77 PHE A CA 1
ATOM 625 C C . PHE A 1 77 ? -6.109 3.278 -2.297 1.00 94.81 77 PHE A C 1
ATOM 627 O O . PHE A 1 77 ? -6.632 3.885 -1.362 1.00 94.81 77 PHE A O 1
ATOM 634 N N . LEU A 1 78 ? -6.710 2.251 -2.905 1.00 95.00 78 LEU A N 1
ATOM 635 C CA . LEU A 1 78 ? -8.056 1.791 -2.564 1.00 95.00 78 LEU A CA 1
ATOM 636 C C . LEU A 1 78 ? -8.128 1.308 -1.117 1.00 95.00 78 LEU A C 1
ATOM 638 O O . LEU A 1 78 ? -9.035 1.700 -0.388 1.00 95.00 78 LEU A O 1
ATOM 642 N N . SER A 1 79 ? -7.162 0.500 -0.677 1.00 93.31 79 SER A N 1
ATOM 643 C CA . SER A 1 79 ? -7.131 -0.005 0.699 1.00 93.31 79 SER A CA 1
ATOM 644 C C . SER A 1 79 ? -6.928 1.115 1.729 1.00 93.31 79 SER A C 1
ATOM 646 O O . SER A 1 79 ? -7.602 1.115 2.758 1.00 93.31 79 SER A O 1
ATOM 648 N N . SER A 1 80 ? -6.106 2.123 1.424 1.00 93.38 80 SER A N 1
ATOM 649 C CA . SER A 1 80 ? -5.929 3.323 2.253 1.00 93.38 80 SER A CA 1
ATOM 650 C C . SER A 1 80 ? -7.196 4.172 2.328 1.00 93.38 80 SER A C 1
ATOM 652 O O . SER A 1 80 ? -7.601 4.587 3.415 1.00 93.38 80 SER A O 1
ATOM 654 N N . ALA A 1 81 ? -7.856 4.412 1.193 1.00 93.88 81 ALA A N 1
ATOM 655 C CA . ALA A 1 81 ? -9.113 5.155 1.144 1.00 93.88 81 ALA A CA 1
ATOM 656 C C . ALA A 1 81 ? -10.218 4.433 1.929 1.00 93.88 81 ALA A C 1
ATOM 658 O O . ALA A 1 81 ? -10.959 5.058 2.694 1.00 93.88 81 ALA A O 1
ATOM 659 N N . LEU A 1 82 ? -10.287 3.108 1.791 1.00 93.75 82 LEU A N 1
ATOM 660 C CA . LEU A 1 82 ? -11.241 2.259 2.493 1.00 93.75 82 LEU A CA 1
ATOM 661 C C . LEU A 1 82 ? -10.972 2.266 4.004 1.00 93.75 82 LEU A C 1
ATOM 663 O O . LEU A 1 82 ? -11.905 2.433 4.787 1.00 93.75 82 LEU A O 1
ATOM 667 N N . GLU A 1 83 ? -9.711 2.194 4.436 1.00 92.00 83 GLU A N 1
ATOM 668 C CA . GLU A 1 83 ? -9.351 2.335 5.850 1.00 92.00 83 GLU A CA 1
ATOM 669 C C . GLU A 1 83 ? -9.770 3.697 6.419 1.00 92.00 83 GLU A C 1
ATOM 671 O O . GLU A 1 83 ? -10.390 3.758 7.483 1.00 92.00 83 GLU A O 1
ATOM 676 N N . ILE A 1 84 ? -9.500 4.795 5.704 1.00 92.25 84 ILE A N 1
ATOM 677 C CA . ILE A 1 84 ? -9.911 6.144 6.123 1.00 92.25 84 ILE A CA 1
ATOM 678 C C . ILE A 1 84 ? -11.433 6.231 6.248 1.00 92.25 84 ILE A C 1
ATOM 680 O O . ILE A 1 84 ? -11.941 6.778 7.233 1.00 92.25 84 ILE A O 1
ATOM 684 N N . PHE A 1 85 ? -12.159 5.679 5.275 1.00 92.94 85 PHE A N 1
ATOM 685 C CA . PHE A 1 85 ? -13.616 5.648 5.277 1.00 92.94 85 PHE A CA 1
ATOM 686 C C . PHE A 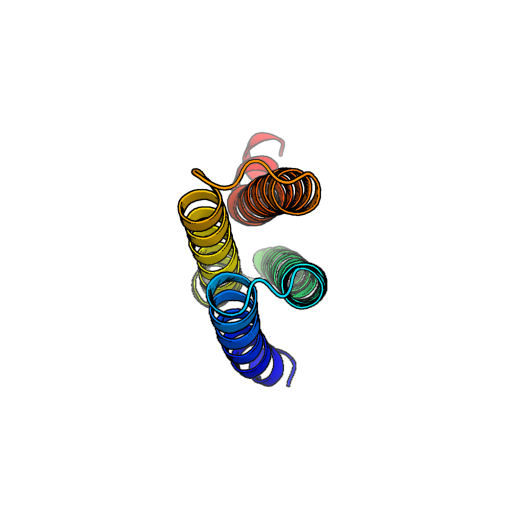1 85 ? -14.160 4.872 6.483 1.00 92.94 85 PHE A C 1
ATOM 688 O O . PHE A 1 85 ? -15.004 5.391 7.219 1.00 92.94 85 PHE A O 1
ATOM 695 N N . LEU A 1 86 ? -13.625 3.677 6.746 1.00 90.00 86 LEU A N 1
ATOM 696 C CA . LEU A 1 86 ? -14.030 2.840 7.876 1.00 90.00 86 LEU A CA 1
ATOM 697 C C . LEU A 1 86 ? -13.674 3.467 9.236 1.00 90.00 86 LEU A C 1
ATOM 699 O O . LEU A 1 86 ? -14.453 3.387 10.187 1.00 90.00 86 LEU A O 1
ATOM 703 N N . LEU A 1 87 ? -12.533 4.152 9.338 1.00 89.06 87 LEU A N 1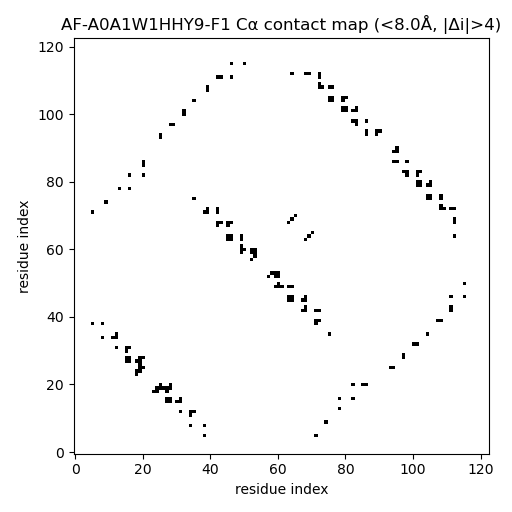
ATOM 704 C CA . LEU A 1 87 ? -12.092 4.837 10.558 1.00 89.06 87 LEU A CA 1
ATOM 705 C C . LEU A 1 87 ? -12.670 6.256 10.711 1.00 89.06 87 LEU A C 1
ATOM 707 O O . LEU A 1 87 ? -12.358 6.947 11.690 1.00 89.06 87 LEU A O 1
ATOM 711 N N . ARG A 1 88 ? -13.518 6.729 9.785 1.00 88.62 88 ARG A N 1
ATOM 712 C CA . ARG A 1 88 ? -14.051 8.104 9.791 1.00 88.62 88 ARG A CA 1
ATOM 713 C C . ARG A 1 88 ? -14.796 8.438 11.081 1.00 88.62 88 ARG A C 1
ATOM 715 O O . ARG A 1 88 ? -14.594 9.516 11.635 1.00 88.62 88 ARG A O 1
ATOM 722 N N . LYS A 1 89 ? -15.630 7.515 11.569 1.00 86.69 89 LYS A N 1
ATOM 723 C CA . LYS A 1 89 ? -16.450 7.716 12.777 1.00 86.69 89 LYS A CA 1
ATOM 724 C C . LYS A 1 89 ? -15.692 7.449 14.086 1.00 86.69 89 LYS A C 1
ATOM 726 O O . LYS A 1 89 ? -16.153 7.881 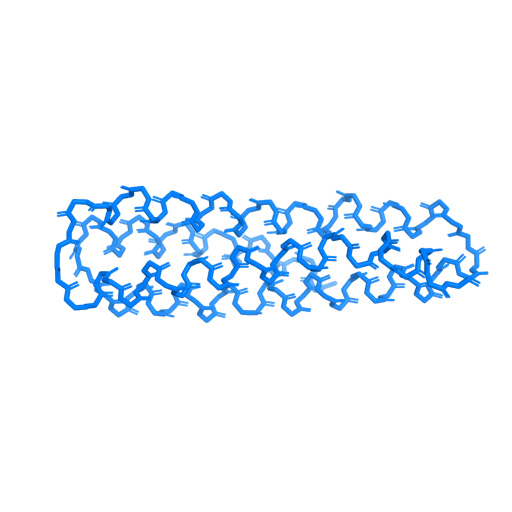15.138 1.00 86.69 89 LYS A O 1
ATOM 731 N N . LYS A 1 90 ? -14.523 6.798 14.036 1.00 84.62 90 LYS A N 1
ATOM 732 C CA . LYS A 1 90 ? -13.720 6.485 15.228 1.00 84.62 90 LYS A CA 1
ATOM 733 C C . LYS A 1 90 ? -12.884 7.700 15.659 1.00 84.62 90 LYS A C 1
ATOM 735 O O . LYS A 1 90 ? -12.157 8.289 14.849 1.00 84.62 90 LYS A O 1
ATOM 740 N N . ARG A 1 91 ? -13.005 8.088 16.937 1.00 81.94 91 ARG A N 1
ATOM 741 C CA . ARG A 1 91 ? -12.341 9.273 17.532 1.00 81.94 91 ARG A CA 1
ATOM 742 C C . ARG A 1 91 ? -11.079 8.957 18.341 1.00 81.94 91 ARG A C 1
ATOM 744 O O . ARG A 1 91 ? -10.389 9.890 18.746 1.00 81.94 91 ARG A O 1
ATOM 751 N N . GLU A 1 92 ? -10.769 7.680 18.533 1.00 88.75 92 GLU A N 1
ATOM 752 C CA . GLU A 1 92 ? -9.586 7.209 19.257 1.00 88.75 92 GLU A CA 1
ATOM 753 C C . GLU A 1 92 ? -8.271 7.722 18.652 1.00 88.75 92 GLU A C 1
ATOM 755 O O . GLU A 1 92 ? -8.152 7.918 17.437 1.00 88.75 92 GLU A O 1
ATOM 760 N N . TYR A 1 93 ? -7.259 7.890 19.507 1.00 87.19 93 TYR A N 1
ATOM 761 C CA . TYR A 1 93 ? -5.928 8.362 19.117 1.00 87.19 93 TYR A CA 1
ATOM 762 C C . TYR A 1 93 ? -5.286 7.471 18.038 1.00 87.19 93 TYR A C 1
ATOM 764 O O . TYR A 1 93 ? -4.859 7.973 16.996 1.00 87.19 93 TYR A O 1
ATOM 772 N N . HIS A 1 94 ? -5.320 6.146 18.218 1.00 88.19 94 HIS A N 1
ATOM 773 C CA . HIS A 1 94 ? -4.778 5.186 17.248 1.00 88.19 94 HIS A CA 1
ATOM 774 C C . HIS A 1 94 ? -5.495 5.236 15.893 1.00 88.19 94 HIS A C 1
ATOM 776 O O . HIS A 1 94 ? -4.844 5.231 14.849 1.00 88.19 94 HIS A O 1
ATOM 782 N N . ALA A 1 95 ? -6.825 5.373 15.885 1.00 86.88 95 ALA A N 1
ATOM 783 C CA . ALA A 1 95 ? -7.589 5.524 14.648 1.00 86.88 95 ALA A CA 1
ATOM 784 C C . ALA A 1 95 ? -7.217 6.816 13.900 1.00 86.88 95 ALA A C 1
ATOM 786 O O . ALA A 1 95 ? -7.201 6.845 12.670 1.00 86.88 95 ALA A O 1
ATOM 787 N N . ARG A 1 96 ? -6.897 7.895 14.627 1.00 89.12 96 ARG A N 1
ATOM 788 C CA . ARG A 1 96 ? -6.439 9.154 14.027 1.00 89.12 96 ARG A CA 1
ATOM 789 C C . ARG A 1 96 ? -5.052 9.013 13.399 1.00 89.12 96 ARG A C 1
ATOM 791 O O . ARG A 1 96 ? -4.886 9.420 12.254 1.00 89.12 96 ARG A O 1
ATOM 798 N N . ILE A 1 97 ? -4.101 8.388 14.098 1.00 92.62 97 ILE A N 1
ATOM 799 C CA . ILE A 1 97 ? -2.767 8.094 13.546 1.00 92.62 97 ILE A CA 1
ATOM 800 C C . ILE A 1 97 ? -2.881 7.246 12.280 1.00 92.62 97 ILE A C 1
ATOM 802 O O . ILE A 1 97 ? -2.294 7.590 11.259 1.00 92.62 97 ILE A O 1
ATOM 806 N N . ASN A 1 98 ? -3.671 6.173 12.315 1.00 90.44 98 ASN A N 1
ATOM 807 C CA . ASN A 1 98 ? -3.835 5.281 11.168 1.00 90.44 98 ASN A CA 1
ATOM 808 C C . ASN A 1 98 ? -4.446 5.987 9.947 1.00 90.44 98 ASN A C 1
ATOM 810 O O . ASN A 1 98 ? -4.037 5.718 8.817 1.00 90.44 98 ASN A O 1
ATOM 814 N N . LYS A 1 99 ? -5.342 6.963 10.152 1.00 91.50 99 LYS A N 1
ATOM 815 C CA . LYS A 1 99 ? -5.828 7.838 9.072 1.00 91.50 99 LYS A CA 1
ATOM 816 C C . LYS A 1 99 ? -4.708 8.684 8.463 1.00 91.50 99 LYS A C 1
ATOM 818 O O . LYS A 1 99 ? -4.595 8.719 7.242 1.00 91.50 99 LYS A O 1
ATOM 823 N N . TYR A 1 100 ? -3.866 9.315 9.283 1.00 93.00 100 TYR A N 1
ATOM 824 C CA . TYR A 1 100 ? -2.724 10.090 8.781 1.00 93.00 100 TYR A CA 1
ATOM 825 C C . TYR A 1 100 ? -1.706 9.217 8.044 1.00 93.00 100 TYR A C 1
ATOM 827 O O . TYR A 1 100 ? -1.253 9.599 6.971 1.00 93.00 100 TYR A O 1
ATOM 835 N N . LEU A 1 101 ? -1.402 8.022 8.560 1.00 93.31 101 LEU A N 1
ATOM 836 C CA . LEU A 1 101 ? -0.523 7.074 7.871 1.00 93.31 101 LEU A CA 1
ATOM 837 C C . LEU A 1 101 ? -1.131 6.611 6.543 1.00 93.31 101 LEU A C 1
ATOM 839 O O . LEU A 1 101 ? -0.426 6.533 5.547 1.00 93.31 101 LEU A O 1
ATOM 843 N N . SER A 1 102 ? -2.439 6.355 6.489 1.00 92.81 102 SER A N 1
ATOM 844 C CA . SER A 1 102 ? -3.119 5.998 5.234 1.00 92.81 102 SER A CA 1
ATOM 845 C C . SER A 1 102 ? -3.071 7.131 4.208 1.00 92.81 102 SER A C 1
ATOM 847 O O . SER A 1 102 ? -2.808 6.883 3.037 1.00 92.81 102 SER A O 1
ATOM 849 N N . LEU A 1 103 ? -3.261 8.382 4.641 1.00 93.69 103 LEU A N 1
ATOM 850 C CA . LEU A 1 103 ? -3.092 9.554 3.775 1.00 93.69 103 LEU A CA 1
ATOM 851 C C . LEU A 1 103 ? -1.652 9.683 3.268 1.00 93.69 103 LEU A C 1
ATOM 853 O O . LEU A 1 103 ? -1.440 9.955 2.091 1.00 93.69 103 LEU A O 1
ATOM 857 N N . PHE A 1 104 ? -0.669 9.445 4.135 1.00 95.06 104 PHE A N 1
ATOM 858 C CA . PHE A 1 104 ? 0.739 9.434 3.753 1.00 95.06 104 PHE A CA 1
ATOM 859 C C . PHE A 1 104 ? 1.027 8.387 2.669 1.00 95.06 104 PHE A C 1
ATOM 861 O O . PHE A 1 104 ? 1.661 8.709 1.667 1.00 95.06 104 PHE A O 1
ATOM 868 N N . PHE A 1 105 ? 0.493 7.169 2.807 1.00 94.12 105 PHE A N 1
ATOM 869 C CA . PHE A 1 105 ? 0.630 6.142 1.773 1.00 94.12 105 PHE A CA 1
ATOM 870 C C . PHE A 1 105 ? -0.052 6.529 0.464 1.00 94.12 105 PHE A C 1
ATOM 872 O O . PHE A 1 105 ? 0.559 6.334 -0.580 1.00 94.12 105 PHE A O 1
ATOM 879 N N . ILE A 1 106 ? -1.248 7.130 0.502 1.00 94.00 106 ILE A N 1
ATOM 880 C CA . ILE A 1 106 ? -1.910 7.669 -0.699 1.00 94.00 106 ILE A CA 1
ATOM 881 C C . ILE A 1 106 ? -0.985 8.645 -1.431 1.00 94.00 106 ILE A C 1
ATOM 883 O O . ILE A 1 106 ? -0.797 8.516 -2.637 1.00 94.00 106 ILE A O 1
ATOM 887 N N . ILE A 1 107 ? -0.375 9.589 -0.710 1.00 93.31 107 ILE A N 1
ATOM 888 C CA . ILE A 1 107 ? 0.552 10.559 -1.305 1.00 93.31 107 ILE A CA 1
ATOM 889 C C . ILE A 1 107 ? 1.760 9.842 -1.919 1.00 93.31 107 ILE A C 1
ATOM 891 O O . ILE A 1 107 ? 2.117 10.136 -3.057 1.00 93.31 107 ILE A O 1
ATOM 895 N N . ILE A 1 108 ? 2.348 8.867 -1.216 1.00 93.12 108 ILE A N 1
ATOM 896 C CA . ILE A 1 108 ? 3.474 8.078 -1.736 1.00 93.12 108 ILE A CA 1
ATOM 897 C C . ILE A 1 108 ? 3.108 7.380 -3.044 1.00 93.12 108 ILE A C 1
ATOM 899 O O . ILE A 1 108 ? 3.837 7.516 -4.023 1.00 93.12 108 ILE A O 1
ATOM 903 N N . VAL A 1 109 ? 2.002 6.630 -3.091 1.00 92.19 109 VAL A N 1
ATOM 904 C CA . VAL A 1 109 ? 1.674 5.872 -4.307 1.00 92.19 109 VAL A CA 1
ATOM 905 C C . VAL A 1 109 ? 1.258 6.768 -5.463 1.00 92.19 109 VAL A C 1
ATOM 907 O O . VAL A 1 109 ? 1.531 6.417 -6.610 1.00 92.19 109 VAL A O 1
ATOM 910 N N . LEU A 1 110 ? 0.677 7.941 -5.196 1.00 90.19 110 LEU A N 1
ATOM 911 C CA . LEU A 1 110 ? 0.460 8.953 -6.230 1.00 90.19 110 LEU A CA 1
ATOM 912 C C . LEU A 1 110 ? 1.799 9.455 -6.780 1.00 90.19 110 LEU A C 1
ATOM 914 O O . LEU A 1 110 ? 1.990 9.436 -7.991 1.00 90.19 110 LEU A O 1
ATOM 918 N N . LEU A 1 111 ? 2.754 9.815 -5.918 1.00 89.25 111 LEU A N 1
ATOM 919 C CA . LEU A 1 111 ? 4.086 10.249 -6.353 1.00 89.25 111 LEU A CA 1
ATOM 920 C C . LEU A 1 111 ? 4.805 9.173 -7.172 1.00 89.25 111 LEU A C 1
ATOM 922 O O . LEU A 1 111 ? 5.348 9.482 -8.224 1.00 89.25 111 LEU A O 1
ATOM 926 N N . ILE A 1 112 ? 4.764 7.909 -6.741 1.00 87.25 112 ILE A N 1
ATOM 927 C CA . ILE A 1 112 ? 5.355 6.794 -7.496 1.00 87.25 112 ILE A CA 1
ATOM 928 C C . ILE A 1 112 ? 4.666 6.646 -8.859 1.00 87.25 112 ILE A C 1
ATOM 930 O O . ILE A 1 112 ? 5.344 6.518 -9.875 1.00 87.25 112 ILE A O 1
ATOM 934 N N . SER A 1 113 ? 3.333 6.712 -8.904 1.00 84.62 113 SER A N 1
ATOM 935 C CA . SER A 1 113 ? 2.566 6.507 -10.142 1.00 84.62 113 SER A CA 1
ATOM 936 C C . SER A 1 113 ? 2.717 7.652 -11.147 1.00 84.62 113 SER A C 1
ATOM 938 O O . SER A 1 113 ? 2.675 7.399 -12.348 1.00 84.62 113 SER A O 1
ATOM 940 N N . PHE A 1 114 ? 2.904 8.887 -10.669 1.00 81.56 114 PHE A N 1
ATOM 941 C CA . PHE A 1 114 ? 3.110 10.078 -11.501 1.00 81.56 114 PHE A CA 1
ATOM 942 C C . PHE A 1 114 ? 4.582 10.448 -11.706 1.00 81.56 114 PHE A C 1
ATOM 944 O O . PHE A 1 114 ? 4.875 11.354 -12.483 1.00 81.56 114 PHE A O 1
ATOM 951 N N . SER A 1 115 ? 5.512 9.739 -11.058 1.00 77.44 115 SER A N 1
ATOM 952 C CA . SER A 1 115 ? 6.950 9.949 -11.243 1.00 77.44 115 SER A CA 1
ATOM 953 C C . SER A 1 115 ? 7.414 9.906 -12.707 1.00 77.44 115 SER A C 1
ATOM 955 O O . SER A 1 115 ? 8.247 10.746 -13.040 1.00 77.44 115 SER A O 1
ATOM 957 N N . PRO A 1 116 ? 6.865 9.055 -13.607 1.00 66.62 116 PRO A N 1
ATOM 958 C CA . PRO A 1 116 ? 7.284 9.060 -15.009 1.00 66.62 116 PRO A CA 1
ATOM 959 C C . PRO A 1 116 ? 6.949 10.388 -15.700 1.00 66.62 116 PRO A C 1
ATOM 961 O O . PRO A 1 116 ? 7.793 10.973 -16.367 1.00 66.62 116 PRO A O 1
ATOM 964 N N . PHE A 1 117 ? 5.747 10.915 -15.452 1.00 64.50 117 PHE A N 1
ATOM 965 C CA . PHE A 1 117 ? 5.294 12.177 -16.036 1.00 64.50 117 PHE A CA 1
ATOM 966 C C . PHE A 1 117 ? 6.062 13.377 -15.474 1.00 64.50 117 PHE A C 1
ATOM 968 O O . PHE A 1 117 ? 6.402 14.293 -16.209 1.00 64.50 117 PHE A O 1
ATOM 975 N N . LEU A 1 118 ? 6.368 13.382 -1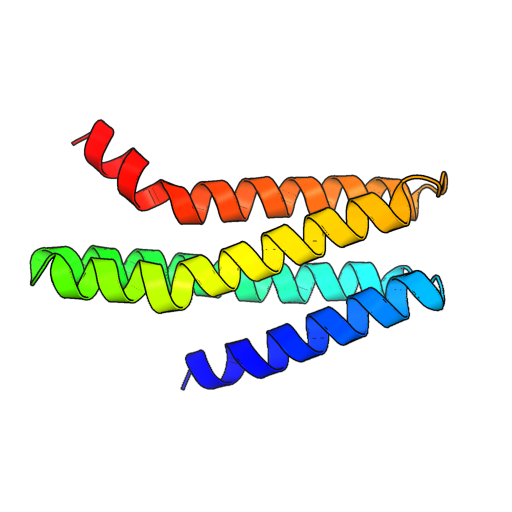4.172 1.00 61.06 118 LEU A N 1
ATOM 976 C CA . LEU A 1 118 ? 7.129 14.473 -13.550 1.00 61.06 118 LEU A CA 1
ATOM 977 C C . LEU A 1 118 ? 8.552 14.601 -14.106 1.00 61.06 118 LEU A C 1
ATOM 979 O O . LEU A 1 118 ? 9.076 15.710 -14.153 1.00 61.06 118 LEU A O 1
ATOM 983 N N . ILE A 1 119 ? 9.172 13.490 -14.510 1.00 61.09 119 ILE A N 1
ATOM 984 C CA . ILE A 1 119 ? 10.523 13.488 -15.080 1.00 61.09 119 ILE A CA 1
ATOM 985 C C . ILE A 1 119 ? 10.505 14.037 -16.514 1.00 61.09 119 ILE A C 1
ATOM 987 O O . ILE A 1 119 ? 11.339 14.881 -16.828 1.00 61.09 119 ILE A O 1
ATOM 991 N N . GLU A 1 120 ? 9.524 13.650 -17.337 1.00 59.69 120 GLU A N 1
ATOM 992 C CA . GLU A 1 120 ? 9.352 14.179 -18.705 1.00 59.69 120 GLU A CA 1
ATOM 993 C C . GLU A 1 120 ? 9.111 15.697 -18.750 1.00 59.69 120 GLU A C 1
ATOM 995 O O . GLU A 1 120 ? 9.499 16.352 -19.709 1.00 59.69 120 GLU A O 1
ATOM 1000 N N . PHE A 1 121 ? 8.496 16.286 -17.719 1.00 58.16 121 PHE A N 1
ATOM 1001 C CA . PHE A 1 121 ? 8.271 17.738 -17.658 1.00 58.16 121 PHE A CA 1
ATOM 1002 C C . PHE A 1 121 ? 9.526 18.561 -17.311 1.00 58.16 121 PHE A C 1
ATOM 1004 O O . PHE A 1 121 ? 9.490 19.787 -17.435 1.00 58.16 121 PHE A O 1
ATOM 1011 N N . ILE A 1 122 ? 10.599 17.928 -16.823 1.00 58.06 122 ILE A N 1
ATOM 1012 C CA . ILE A 1 122 ? 11.818 18.608 -16.343 1.00 58.06 122 ILE A CA 1
ATOM 1013 C C . ILE A 1 122 ? 13.013 18.390 -17.295 1.00 58.06 122 ILE A C 1
ATOM 1015 O O . ILE A 1 122 ? 13.967 19.169 -17.247 1.00 58.06 122 ILE A O 1
ATOM 1019 N N . SER A 1 123 ? 12.969 17.362 -18.149 1.00 52.91 123 SER A N 1
ATOM 1020 C CA . SER A 1 123 ? 13.967 17.067 -19.193 1.00 52.91 123 SER A CA 1
ATOM 1021 C C . SER A 1 123 ? 13.728 17.846 -20.480 1.00 52.91 123 SER A C 1
ATOM 1023 O O . SER A 1 123 ? 14.723 18.350 -21.044 1.00 52.91 123 SER A O 1
#

Nearest PDB structures (foldseek):
  8gjg-assembly1_A  TM=5.838E-01  e=2.041E+00  synthetic construct
  8e0o-assembly1_A  TM=4.360E-01  e=2.798E+00  synthetic construct
  6sii-assembly1_A-2  TM=4.235E-01  e=7.600E+00  Trypanosoma brucei

Foldseek 3Di:
DVVVVLVVLLVLLVVLLVCCLVVVVLVSLVVSLVSLVVLLVVLLVLLVVLVVCVVVPVVSSVCSLVVRNCVSLVSLLVSLVVLCVSLVPPPDPSSVVSNVSSVVSNVSSVCSSCVVVVVVVVD